Protein AF-A0A9X0CAK5-F1 (afdb_monomer)

Secondary structure (DSSP, 8-state):
-------PPPTTSPPPEEEEEEEE-TTS-EEEEEEEESS-TTSPPTTTT-EEEEE-SSPPPHHHHHHHHHHHSTT-SSPPEEEEE----SSHHHHHHHHHHHHHHHHHHT-

Nearest PDB structures (foldseek):
  2hdw-assembly1_A  TM=4.303E-01  e=3.095E-01  Pseudomonas aeruginosa
  4wy8-assembly2_C  TM=3.193E-01  e=9.648E-01  Rhizomucor miehei CAU432
  7a3k-assembly1_B  TM=3.739E-01  e=3.439E+00  Homo sapiens
  7zr6-assembly1_A  TM=2.844E-01  e=3.216E+00  Homo sapiens
  6guo-assembly1_A  TM=3.064E-01  e=4.494E+00  Aspergillus nidulans FGSC A4

Solvent-accessible surface area (backbone atoms only — not comparable to full-atom values): 6954 Å² total; per-residue (Å²): 136,83,82,80,79,79,81,71,87,64,88,84,59,74,78,67,42,79,46,76,49,76,48,64,48,81,84,65,50,62,28,44,39,40,38,79,32,82,71,56,93,86,56,88,54,84,49,55,90,40,76,47,78,43,74,29,88,57,85,78,49,80,74,53,50,54,56,49,49,51,68,77,37,64,92,49,96,45,60,51,32,40,37,38,34,67,47,73,59,93,44,74,66,49,49,51,52,50,50,53,51,38,54,52,45,53,56,59,78,74,107

Structure (mmCIF, N/CA/C/O backbone):
data_AF-A0A9X0CAK5-F1
#
_entry.id   AF-A0A9X0CAK5-F1
#
loop_
_atom_site.group_PDB
_atom_site.id
_atom_site.type_symbol
_atom_site.label_atom_id
_atom_site.label_alt_id
_atom_site.label_comp_id
_atom_site.label_asym_id
_atom_site.label_entity_id
_atom_site.label_seq_id
_atom_site.pdbx_PDB_ins_code
_atom_site.Cartn_x
_atom_site.Cartn_y
_atom_site.Cartn_z
_atom_site.occupancy
_atom_site.B_iso_or_equiv
_atom_site.auth_seq_id
_atom_site.auth_comp_id
_atom_site.auth_asym_id
_atom_site.auth_atom_id
_atom_site.pdbx_PDB_model_num
ATOM 1 N N . MET A 1 1 ? 5.716 -14.543 -34.435 1.00 33.12 1 MET A N 1
ATOM 2 C CA . MET A 1 1 ? 6.505 -14.639 -33.188 1.00 33.12 1 MET A CA 1
ATOM 3 C C . MET A 1 1 ? 7.222 -13.312 -32.982 1.00 33.12 1 MET A C 1
ATOM 5 O O . MET A 1 1 ? 8.171 -13.043 -33.703 1.00 33.12 1 MET A O 1
ATOM 9 N N . ALA A 1 2 ? 6.723 -12.444 -32.100 1.00 30.94 2 ALA A N 1
ATOM 10 C CA . ALA A 1 2 ? 7.361 -11.161 -31.804 1.00 30.94 2 ALA A CA 1
ATOM 11 C C . ALA A 1 2 ? 8.341 -11.355 -30.637 1.00 30.94 2 ALA A C 1
ATOM 13 O O . ALA A 1 2 ? 7.930 -11.773 -29.557 1.00 30.94 2 ALA A O 1
ATOM 14 N N . ARG A 1 3 ? 9.638 -11.119 -30.871 1.00 31.77 3 ARG A N 1
ATOM 15 C CA . ARG A 1 3 ? 10.657 -11.073 -29.812 1.00 31.77 3 ARG A CA 1
ATOM 16 C C . ARG A 1 3 ? 10.429 -9.805 -28.993 1.00 31.77 3 ARG A C 1
ATOM 18 O O . ARG A 1 3 ? 10.600 -8.710 -29.519 1.00 31.77 3 ARG A O 1
ATOM 25 N N . THR A 1 4 ? 10.070 -9.950 -27.723 1.00 32.53 4 THR A N 1
ATOM 26 C CA . THR A 1 4 ? 10.105 -8.852 -26.755 1.00 32.53 4 THR A CA 1
ATOM 27 C C . THR A 1 4 ? 11.570 -8.471 -26.553 1.00 32.53 4 THR A C 1
ATOM 29 O O . THR A 1 4 ? 12.355 -9.278 -26.056 1.00 32.53 4 THR A O 1
ATOM 32 N N . ALA A 1 5 ? 11.966 -7.283 -27.007 1.00 38.19 5 ALA A N 1
ATOM 33 C CA . ALA A 1 5 ? 13.290 -6.748 -26.730 1.00 38.19 5 ALA A CA 1
ATOM 34 C C . ALA A 1 5 ? 13.394 -6.503 -25.218 1.00 38.19 5 ALA A C 1
ATOM 36 O O . ALA A 1 5 ? 12.722 -5.629 -24.677 1.00 38.19 5 ALA A O 1
ATOM 37 N N . GLN A 1 6 ? 14.192 -7.316 -24.528 1.00 39.84 6 GLN A N 1
ATOM 38 C CA . GLN A 1 6 ? 14.643 -7.005 -23.179 1.00 39.84 6 GLN A CA 1
ATOM 39 C C . GLN A 1 6 ? 15.678 -5.893 -23.317 1.00 39.84 6 GLN A C 1
ATOM 41 O O . GLN A 1 6 ? 16.811 -6.145 -23.725 1.00 39.84 6 GLN A O 1
ATOM 46 N N . THR A 1 7 ? 15.279 -4.654 -23.044 1.00 40.28 7 THR A N 1
ATOM 47 C CA . THR A 1 7 ? 16.228 -3.551 -22.915 1.00 40.28 7 THR A CA 1
ATOM 48 C C . THR A 1 7 ? 17.058 -3.831 -21.667 1.00 40.28 7 THR A C 1
ATOM 50 O O . THR A 1 7 ? 16.581 -3.683 -20.543 1.00 40.28 7 THR A O 1
ATOM 53 N N . ALA A 1 8 ? 18.268 -4.351 -21.868 1.00 39.91 8 ALA A N 1
ATOM 54 C CA . ALA A 1 8 ? 19.243 -4.505 -20.803 1.00 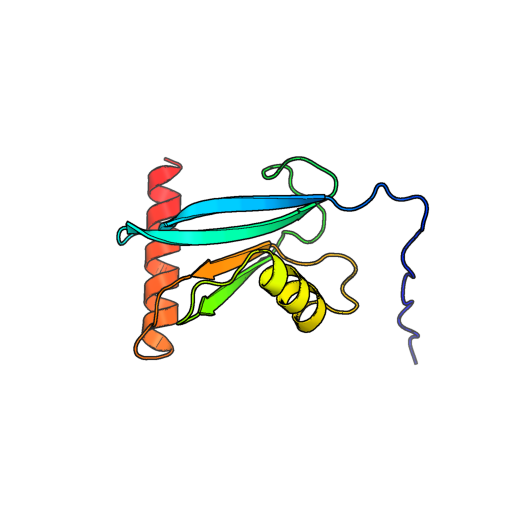39.91 8 ALA A CA 1
ATOM 55 C C . ALA A 1 8 ? 19.584 -3.122 -20.232 1.00 39.91 8 ALA A C 1
ATOM 57 O O . ALA A 1 8 ? 19.652 -2.141 -20.972 1.00 39.91 8 ALA A O 1
ATOM 58 N N . TRP A 1 9 ? 19.769 -3.071 -18.914 1.00 41.44 9 TRP A N 1
ATOM 59 C CA . TRP A 1 9 ? 20.163 -1.881 -18.162 1.00 41.44 9 TRP A CA 1
ATOM 60 C C . TRP A 1 9 ? 21.410 -1.232 -18.788 1.00 41.44 9 TRP A C 1
ATOM 62 O O . TRP A 1 9 ? 22.434 -1.902 -18.931 1.00 41.44 9 TRP A O 1
ATOM 72 N N . ASP A 1 10 ? 21.332 0.057 -19.135 1.00 43.44 10 ASP A N 1
ATOM 73 C CA . ASP A 1 10 ? 22.461 0.843 -19.644 1.00 43.44 10 ASP A CA 1
ATOM 74 C C . ASP A 1 10 ? 23.359 1.291 -18.467 1.00 43.44 10 ASP A C 1
ATOM 76 O O . ASP A 1 10 ? 22.896 2.010 -17.577 1.00 43.44 10 ASP A O 1
ATOM 80 N N . PRO A 1 11 ? 24.635 0.866 -18.406 1.00 47.72 11 PRO A N 1
ATOM 81 C CA . PRO A 1 11 ? 25.547 1.225 -17.320 1.00 47.72 11 PRO A CA 1
ATOM 82 C C . PRO A 1 11 ? 25.914 2.719 -17.258 1.00 47.72 11 PRO A C 1
ATOM 84 O O . PRO A 1 11 ? 26.592 3.124 -16.315 1.00 47.72 11 PRO A O 1
ATOM 87 N N . SER A 1 12 ? 25.521 3.526 -18.250 1.00 46.78 12 SER A N 1
ATOM 88 C CA . SER A 1 12 ? 25.764 4.973 -18.287 1.00 46.78 12 SER A CA 1
ATOM 89 C C . SER A 1 12 ? 24.709 5.807 -17.547 1.00 46.78 12 SER A C 1
ATOM 91 O O . SER A 1 12 ? 24.936 6.993 -17.296 1.00 46.78 12 SER A O 1
ATOM 93 N N . GLU A 1 13 ? 23.582 5.209 -17.149 1.00 52.25 13 GLU A N 1
ATOM 94 C CA . GLU A 1 13 ? 22.566 5.907 -16.363 1.00 52.25 13 GLU A CA 1
ATOM 95 C C . GLU A 1 13 ? 23.050 6.144 -14.917 1.00 52.25 13 GLU A C 1
ATOM 97 O O . GLU A 1 13 ? 23.599 5.231 -14.288 1.00 52.25 13 GLU A O 1
ATOM 102 N N . PRO A 1 14 ? 22.854 7.354 -14.350 1.00 54.34 14 PRO A N 1
ATOM 103 C CA . PRO A 1 14 ? 23.260 7.643 -12.979 1.00 54.34 14 PRO A CA 1
ATOM 104 C C . PRO A 1 14 ? 22.611 6.644 -12.013 1.00 54.34 14 PRO A C 1
ATOM 106 O O . PRO A 1 14 ? 21.480 6.232 -12.234 1.00 54.34 14 PRO A O 1
ATOM 109 N N . PRO A 1 15 ? 23.274 6.227 -10.924 1.00 59.56 15 PRO A N 1
ATOM 110 C CA . PRO A 1 15 ? 22.713 5.205 -10.052 1.00 59.56 15 PRO A CA 1
ATOM 111 C C . PRO A 1 15 ? 21.374 5.686 -9.490 1.00 59.56 15 PRO A C 1
ATOM 113 O O . PRO A 1 15 ? 21.321 6.733 -8.837 1.00 59.56 15 PRO A O 1
ATOM 116 N N . ARG A 1 16 ? 20.301 4.922 -9.742 1.00 63.91 16 ARG A N 1
ATOM 117 C CA . ARG A 1 16 ? 18.982 5.178 -9.154 1.00 63.91 16 ARG A CA 1
ATOM 118 C C . ARG A 1 16 ? 19.147 5.324 -7.643 1.00 63.91 16 ARG A C 1
ATOM 120 O O . ARG A 1 16 ? 19.610 4.404 -6.969 1.00 63.91 16 ARG A O 1
ATOM 127 N N . ARG A 1 17 ? 18.793 6.488 -7.108 1.00 66.62 17 ARG A N 1
ATOM 128 C CA . ARG A 1 17 ? 18.822 6.768 -5.676 1.00 66.62 17 ARG A CA 1
ATOM 129 C C . ARG A 1 17 ? 17.478 6.412 -5.071 1.00 66.62 17 ARG A C 1
ATOM 131 O O . ARG A 1 17 ? 16.412 6.667 -5.632 1.00 66.62 17 ARG A O 1
ATOM 138 N N . ARG A 1 18 ? 17.531 5.807 -3.893 1.00 70.06 18 ARG A N 1
ATOM 139 C CA . ARG A 1 18 ? 16.328 5.467 -3.154 1.00 70.06 18 ARG A CA 1
ATOM 140 C C . ARG A 1 18 ? 15.857 6.654 -2.335 1.00 70.06 18 ARG A C 1
ATOM 142 O O . ARG A 1 18 ? 16.652 7.269 -1.629 1.00 70.06 18 ARG A O 1
ATOM 149 N N . ILE A 1 19 ? 14.564 6.943 -2.408 1.00 74.25 19 ILE A N 1
ATOM 150 C CA . ILE A 1 19 ? 13.945 8.021 -1.644 1.00 74.25 19 ILE A CA 1
ATOM 151 C C . ILE A 1 19 ? 12.731 7.452 -0.914 1.00 74.25 19 ILE A C 1
ATOM 153 O O . ILE A 1 19 ? 11.861 6.830 -1.525 1.00 74.25 19 ILE A O 1
ATOM 157 N N . GLN A 1 20 ? 12.690 7.662 0.399 1.00 79.06 20 GLN A N 1
ATOM 158 C CA . GLN A 1 20 ? 11.592 7.257 1.270 1.00 79.06 20 GLN A CA 1
ATOM 159 C C . GLN A 1 20 ? 10.949 8.493 1.889 1.00 79.06 20 GLN A C 1
ATOM 161 O O . GLN A 1 20 ? 11.629 9.472 2.206 1.00 79.06 20 GLN A O 1
ATOM 166 N N . ARG A 1 21 ? 9.631 8.435 2.070 1.00 79.50 21 ARG A N 1
ATOM 167 C CA . ARG A 1 21 ? 8.880 9.384 2.887 1.00 79.50 21 ARG A CA 1
ATOM 168 C C . ARG A 1 21 ? 7.877 8.661 3.757 1.00 79.50 21 ARG A C 1
ATOM 170 O O . ARG A 1 21 ? 7.362 7.615 3.376 1.00 79.50 21 ARG A O 1
ATOM 177 N N . GLU A 1 22 ? 7.576 9.279 4.884 1.00 83.44 22 GLU A N 1
ATOM 178 C CA . GLU A 1 22 ? 6.529 8.837 5.790 1.00 83.44 22 GLU A CA 1
ATOM 179 C C . GLU A 1 22 ? 5.419 9.881 5.827 1.00 83.44 22 GLU A C 1
ATOM 181 O O . GLU A 1 22 ? 5.681 11.086 5.792 1.00 83.44 22 GLU A O 1
ATOM 186 N N . TYR A 1 23 ? 4.175 9.420 5.858 1.00 83.19 23 TYR A N 1
ATOM 187 C CA . TYR A 1 23 ? 3.010 10.261 6.117 1.00 83.19 23 TYR A CA 1
ATOM 188 C C . TYR A 1 23 ? 1.924 9.462 6.825 1.00 83.19 23 TYR A C 1
ATOM 190 O O . TYR A 1 23 ? 1.998 8.241 6.915 1.00 83.19 23 TYR A O 1
ATOM 198 N N . ALA A 1 24 ? 0.923 10.165 7.343 1.00 84.62 24 ALA A N 1
ATOM 199 C CA . ALA A 1 24 ? -0.225 9.550 7.985 1.00 84.62 24 ALA A CA 1
ATOM 200 C C . ALA A 1 24 ? -1.343 9.271 6.969 1.00 84.62 24 ALA A C 1
ATOM 202 O O . ALA A 1 24 ? -1.630 10.113 6.116 1.00 84.62 24 ALA A O 1
ATOM 203 N N . ASP A 1 25 ? -1.980 8.107 7.077 1.00 85.56 25 ASP A N 1
ATOM 204 C CA . ASP A 1 25 ? -3.227 7.796 6.377 1.00 85.56 25 ASP A CA 1
ATOM 205 C C . ASP A 1 25 ? -4.406 8.628 6.925 1.00 85.56 25 ASP A C 1
ATOM 207 O O . ASP A 1 25 ? -4.294 9.333 7.932 1.00 85.56 25 ASP A O 1
ATOM 211 N N . HIS A 1 26 ? -5.580 8.500 6.304 1.00 86.38 26 HIS A N 1
ATOM 212 C CA . HIS A 1 26 ? -6.815 9.152 6.765 1.00 86.38 26 HIS A CA 1
ATOM 213 C C . HIS A 1 26 ? -7.264 8.793 8.201 1.00 86.38 26 HIS A C 1
ATOM 215 O O . HIS A 1 26 ? -8.199 9.411 8.713 1.00 86.38 26 HIS A O 1
ATOM 221 N N . LYS A 1 27 ? -6.660 7.785 8.843 1.00 86.12 27 LYS A N 1
ATOM 222 C CA . LYS A 1 27 ? -6.889 7.375 10.238 1.00 86.12 27 LYS A CA 1
ATOM 223 C C . LYS A 1 27 ? -5.726 7.747 11.170 1.00 86.12 27 LYS A C 1
ATOM 225 O O . LYS A 1 27 ? -5.833 7.496 12.367 1.00 86.12 27 LYS A O 1
ATOM 230 N N . GLY A 1 28 ? -4.645 8.340 10.662 1.00 83.25 28 GLY A N 1
ATOM 231 C CA . GLY A 1 28 ? -3.448 8.670 11.433 1.00 83.25 28 GLY A CA 1
ATOM 232 C C . GLY A 1 28 ? -2.362 7.584 11.467 1.00 83.25 28 GLY A C 1
ATOM 233 O O . GLY A 1 28 ? -1.353 7.781 12.141 1.00 83.25 28 GLY A O 1
ATOM 234 N N . ASN A 1 29 ? -2.527 6.451 10.779 1.00 83.25 29 ASN A N 1
ATOM 235 C CA . ASN A 1 29 ? -1.520 5.385 10.749 1.00 83.25 29 ASN A CA 1
ATOM 236 C C . ASN A 1 29 ? -0.358 5.751 9.824 1.00 83.25 29 ASN A C 1
ATOM 238 O O . ASN A 1 29 ? -0.561 6.340 8.764 1.00 83.25 29 ASN A O 1
ATOM 242 N N . ALA A 1 30 ? 0.856 5.343 10.188 1.00 80.75 30 ALA A N 1
ATOM 243 C CA . ALA A 1 30 ? 2.038 5.593 9.375 1.00 80.75 30 ALA A CA 1
ATOM 244 C C . ALA A 1 30 ? 2.018 4.787 8.062 1.00 80.75 30 ALA A C 1
ATOM 246 O O . ALA A 1 30 ? 1.824 3.567 8.055 1.00 80.75 30 ALA A O 1
ATOM 247 N N . ILE A 1 31 ? 2.275 5.489 6.962 1.00 81.25 31 ILE A N 1
ATOM 248 C CA . ILE A 1 31 ? 2.490 4.959 5.618 1.00 81.25 31 ILE A CA 1
ATOM 249 C C . ILE A 1 31 ? 3.932 5.243 5.226 1.00 81.25 31 ILE A C 1
ATOM 251 O O . ILE A 1 31 ? 4.393 6.381 5.323 1.00 81.25 31 ILE A O 1
ATOM 255 N N . ILE A 1 32 ? 4.610 4.223 4.705 1.00 82.75 32 ILE A N 1
ATOM 256 C CA . ILE A 1 32 ? 5.929 4.357 4.093 1.00 82.75 32 ILE A CA 1
ATOM 257 C C . ILE A 1 32 ? 5.757 4.402 2.576 1.00 82.75 32 ILE A C 1
ATOM 259 O O . ILE A 1 32 ? 5.279 3.451 1.960 1.00 82.75 32 ILE A O 1
ATOM 263 N N . LEU A 1 33 ? 6.180 5.500 1.959 1.00 79.19 33 LEU A N 1
ATOM 264 C CA . LEU A 1 33 ? 6.195 5.662 0.511 1.00 79.19 33 LEU A CA 1
ATOM 265 C C . LEU A 1 33 ? 7.632 5.572 0.019 1.00 79.19 33 LEU A C 1
ATOM 267 O O . LEU A 1 33 ? 8.449 6.467 0.246 1.00 79.19 33 LEU A O 1
ATOM 271 N N . GLY A 1 34 ? 7.938 4.458 -0.632 1.00 78.75 34 GLY A N 1
ATOM 272 C CA . GLY A 1 34 ? 9.244 4.182 -1.203 1.00 78.75 34 GLY A CA 1
ATOM 273 C C . GLY A 1 34 ? 9.225 4.406 -2.703 1.00 78.75 34 GLY A C 1
ATOM 274 O O . GLY A 1 34 ? 8.315 3.934 -3.381 1.00 78.75 34 GLY A O 1
ATOM 275 N N . LYS A 1 35 ? 10.259 5.058 -3.230 1.00 75.31 35 LYS A N 1
ATOM 276 C CA . LYS A 1 35 ? 10.491 5.233 -4.666 1.00 75.31 35 LYS A CA 1
ATOM 277 C C . LYS A 1 35 ? 11.966 4.997 -4.990 1.00 75.31 35 LYS A C 1
ATOM 279 O O . LYS A 1 35 ? 12.852 5.380 -4.222 1.00 75.31 35 LYS A O 1
ATOM 284 N 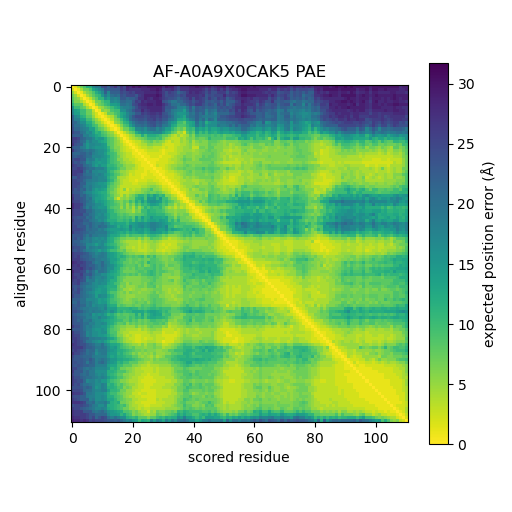N . VAL A 1 36 ? 12.224 4.375 -6.135 1.00 71.88 36 VAL A N 1
ATOM 285 C CA . VAL A 1 36 ? 13.560 4.260 -6.729 1.00 71.88 36 VAL A CA 1
ATOM 286 C C . VAL A 1 36 ? 13.615 5.263 -7.883 1.00 71.88 36 VAL A C 1
ATOM 288 O O . VAL A 1 36 ? 12.845 5.113 -8.822 1.00 71.88 36 VAL A O 1
ATOM 291 N N . SER A 1 37 ? 14.448 6.302 -7.777 1.00 70.25 37 SER A N 1
ATOM 292 C CA . SER A 1 37 ? 14.387 7.502 -8.631 1.00 70.25 37 SER A CA 1
ATOM 293 C C . SER A 1 37 ? 15.779 7.979 -9.042 1.00 70.25 37 SER A C 1
ATOM 295 O O . SER A 1 37 ? 16.733 7.862 -8.277 1.00 70.25 37 SER A O 1
ATOM 297 N N . TYR A 1 38 ? 15.907 8.577 -10.218 1.00 64.38 38 TYR A N 1
ATOM 298 C CA . T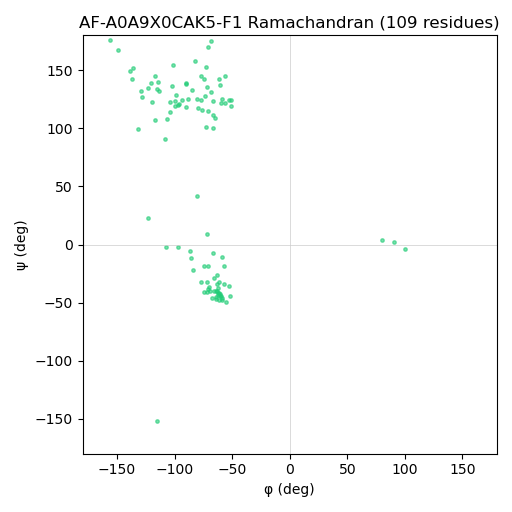YR A 1 38 ? 17.079 9.368 -10.606 1.00 64.38 38 TYR A CA 1
ATOM 299 C C . TYR A 1 38 ? 16.992 10.825 -10.106 1.00 64.38 38 TYR A C 1
ATOM 301 O O . TYR A 1 38 ? 18.020 11.493 -9.982 1.00 64.38 38 TYR A O 1
ATOM 309 N N . GLY A 1 39 ? 15.782 11.318 -9.818 1.00 67.38 39 GLY A N 1
ATOM 310 C CA . GLY A 1 39 ? 15.492 12.712 -9.471 1.00 67.38 39 GLY A CA 1
ATOM 311 C C . GLY A 1 39 ? 14.975 12.945 -8.046 1.00 67.38 39 GLY A C 1
ATOM 312 O O . GLY A 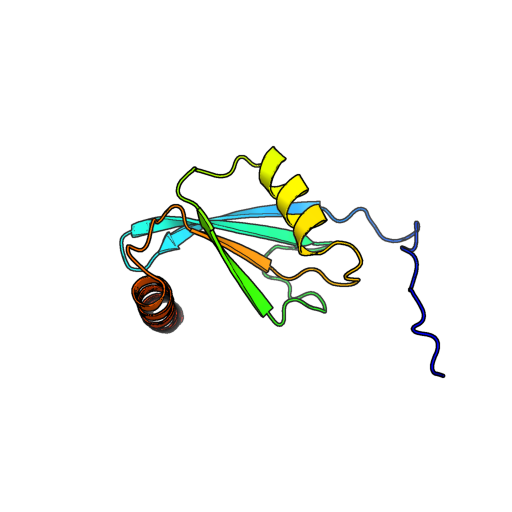1 39 ? 15.318 12.238 -7.102 1.00 67.38 39 GLY A O 1
ATOM 313 N N . GLN A 1 40 ? 14.178 14.004 -7.867 1.00 66.38 40 GLN A N 1
ATOM 314 C CA . GLN A 1 40 ? 13.513 14.316 -6.595 1.00 66.38 40 GLN A CA 1
ATOM 315 C C . GLN A 1 40 ? 12.223 13.500 -6.417 1.00 66.38 40 GLN A C 1
ATOM 317 O O . GLN A 1 40 ? 11.584 13.097 -7.383 1.00 66.38 40 GLN A O 1
ATOM 322 N N . PHE A 1 41 ? 11.773 13.329 -5.168 1.00 66.00 41 PHE A N 1
ATOM 323 C CA . PHE A 1 41 ? 10.606 12.496 -4.842 1.00 66.00 41 PHE A CA 1
ATOM 324 C C . PHE A 1 41 ? 9.337 12.824 -5.648 1.00 66.00 41 PHE A C 1
ATOM 326 O O . PHE A 1 41 ? 8.662 11.917 -6.122 1.00 66.00 41 PHE A O 1
ATOM 333 N N . TYR A 1 42 ? 9.020 14.113 -5.804 1.00 65.69 42 TYR A N 1
ATOM 334 C CA . TYR A 1 42 ? 7.815 14.586 -6.499 1.00 65.69 42 TYR A CA 1
ATOM 335 C C . TYR A 1 42 ? 7.983 14.736 -8.007 1.00 65.69 42 TYR A C 1
ATOM 337 O O . TYR A 1 42 ? 7.020 15.080 -8.686 1.00 65.69 42 TYR A O 1
ATOM 345 N N . GLN A 1 43 ? 9.194 14.537 -8.523 1.00 67.19 43 GLN A N 1
ATOM 346 C CA . GLN A 1 43 ? 9.435 14.636 -9.948 1.00 67.19 43 GLN A CA 1
ATOM 347 C C . GLN A 1 43 ? 8.898 13.362 -10.606 1.00 67.19 43 GLN A C 1
ATOM 349 O O . GLN A 1 43 ? 9.392 12.285 -10.272 1.00 67.19 43 GLN A O 1
ATOM 354 N N . PRO A 1 44 ? 7.878 13.454 -11.474 1.00 63.94 44 PRO A N 1
ATOM 355 C CA . PRO A 1 44 ? 7.342 12.280 -12.141 1.00 63.94 44 PRO A CA 1
ATOM 356 C C . PRO A 1 44 ? 8.395 11.716 -13.098 1.00 63.94 44 PRO A C 1
ATOM 358 O O . PRO A 1 44 ? 8.888 12.432 -13.970 1.00 63.94 44 PRO A O 1
ATOM 361 N N . GLU A 1 45 ? 8.747 10.449 -12.921 1.00 67.56 45 GLU A N 1
ATOM 362 C CA . GLU A 1 45 ? 9.536 9.653 -13.856 1.00 67.56 45 GLU A CA 1
ATOM 363 C C . GLU A 1 45 ? 8.616 8.732 -14.660 1.00 67.56 45 GLU A C 1
ATOM 365 O O . GLU A 1 45 ? 7.509 8.371 -14.235 1.00 67.56 45 GLU A O 1
ATOM 370 N N . ASP A 1 46 ? 9.075 8.355 -15.852 1.00 58.91 46 ASP A N 1
ATOM 371 C CA . ASP A 1 46 ? 8.327 7.453 -16.714 1.00 58.91 46 ASP A CA 1
ATOM 372 C C . ASP A 1 46 ? 8.079 6.120 -15.979 1.00 58.91 46 ASP A C 1
ATOM 374 O O . ASP A 1 46 ? 9.008 5.487 -15.478 1.00 58.91 46 ASP A O 1
ATOM 378 N N . GLY A 1 47 ? 6.803 5.724 -15.883 1.00 59.53 47 GLY A N 1
ATOM 379 C CA . GLY A 1 47 ? 6.323 4.501 -15.218 1.00 59.53 47 GLY A CA 1
ATOM 380 C C . GLY A 1 47 ? 5.750 4.674 -13.807 1.00 59.53 47 GLY A C 1
ATOM 381 O O . GLY A 1 47 ? 5.127 3.749 -13.285 1.00 59.53 47 GLY A O 1
ATOM 382 N N . GLU A 1 48 ? 5.797 5.882 -13.238 1.00 63.41 48 GLU A N 1
ATOM 383 C CA . GLU A 1 48 ? 5.077 6.241 -12.000 1.00 63.41 48 GLU A CA 1
ATOM 384 C C . GLU A 1 48 ? 3.558 6.383 -12.168 1.00 63.41 48 GLU A C 1
ATOM 386 O O . GLU A 1 48 ? 2.857 6.803 -11.244 1.00 63.41 48 GLU A O 1
ATOM 391 N N . ALA A 1 49 ? 3.013 5.999 -13.326 1.00 60.91 49 ALA A N 1
ATOM 392 C CA . ALA A 1 49 ? 1.576 6.022 -13.590 1.00 60.91 49 ALA A CA 1
ATOM 393 C C . ALA A 1 49 ? 0.765 5.199 -12.569 1.00 60.91 49 ALA A C 1
ATOM 395 O O . ALA A 1 49 ? -0.441 5.407 -12.423 1.00 60.91 49 ALA A O 1
ATOM 396 N N . TYR A 1 50 ? 1.418 4.291 -11.833 1.00 68.12 50 TYR A N 1
ATOM 397 C CA . TYR A 1 50 ? 0.772 3.419 -10.864 1.00 68.12 50 TYR A CA 1
ATOM 398 C C . TYR A 1 50 ? 1.480 3.451 -9.506 1.00 68.12 50 TYR A C 1
ATOM 400 O O . TYR A 1 50 ? 2.696 3.292 -9.402 1.00 68.12 50 TYR A O 1
ATOM 408 N N . ARG A 1 51 ? 0.684 3.614 -8.442 1.00 78.56 51 ARG A N 1
ATOM 409 C CA . ARG A 1 51 ? 1.095 3.322 -7.063 1.00 78.56 51 ARG A CA 1
ATOM 410 C C . ARG A 1 51 ? 0.682 1.899 -6.724 1.00 78.56 51 ARG A C 1
ATOM 412 O O . ARG A 1 51 ? -0.498 1.561 -6.839 1.00 78.56 51 ARG A O 1
ATOM 419 N N . HIS A 1 52 ? 1.639 1.086 -6.304 1.00 82.06 52 HIS A N 1
ATOM 420 C CA . HIS A 1 52 ? 1.388 -0.259 -5.820 1.00 82.06 52 HIS A CA 1
ATOM 421 C C . HIS A 1 52 ? 1.304 -0.241 -4.296 1.00 82.06 52 HIS A C 1
ATOM 423 O O . HIS A 1 52 ? 2.242 0.172 -3.619 1.00 82.06 52 HIS A O 1
ATOM 429 N N . GLN A 1 53 ? 0.166 -0.675 -3.766 1.00 84.38 53 GLN A N 1
ATOM 430 C CA . GLN A 1 53 ? -0.112 -0.642 -2.336 1.00 84.38 53 GLN A CA 1
ATOM 431 C C . GLN A 1 53 ? 0.155 -2.008 -1.713 1.00 84.38 53 GLN A C 1
ATOM 433 O O . GLN A 1 53 ? -0.365 -3.013 -2.192 1.00 84.38 53 GLN A O 1
ATOM 438 N N . VAL A 1 54 ? 0.933 -2.031 -0.636 1.00 83.44 54 VAL A N 1
ATOM 439 C CA . V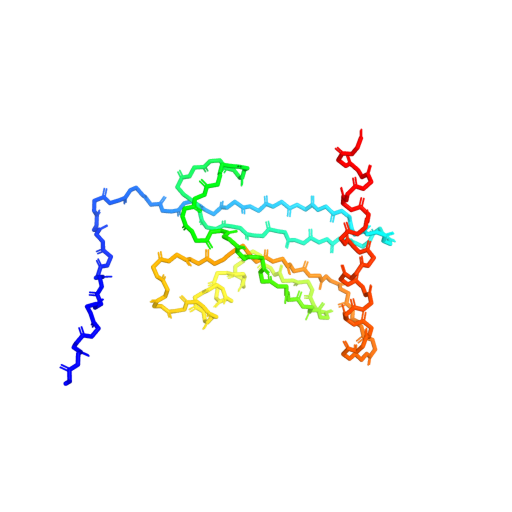AL A 1 54 ? 1.264 -3.229 0.137 1.00 83.44 54 VAL A CA 1
ATOM 440 C C . VAL A 1 54 ? 0.773 -3.020 1.562 1.00 83.44 54 VAL A C 1
ATOM 442 O O . VAL A 1 54 ? 1.154 -2.060 2.221 1.00 83.44 54 VAL A O 1
ATOM 445 N N . TYR A 1 55 ? -0.078 -3.918 2.043 1.00 83.62 55 TYR A N 1
ATOM 446 C CA . TYR A 1 55 ? -0.498 -3.943 3.441 1.00 83.62 55 TYR A CA 1
ATOM 447 C C . TYR A 1 55 ? 0.362 -4.970 4.166 1.00 83.62 55 TYR A C 1
ATOM 449 O O . TYR A 1 55 ? 0.384 -6.138 3.777 1.00 83.62 55 TYR A O 1
ATOM 457 N N . SER A 1 56 ? 1.098 -4.524 5.180 1.00 79.56 56 SER A N 1
ATOM 458 C CA . SER A 1 56 ? 1.977 -5.372 5.976 1.00 79.56 56 SER A CA 1
ATOM 459 C C . SER A 1 56 ? 1.586 -5.289 7.444 1.00 79.56 56 SER A C 1
ATOM 461 O O . SER A 1 56 ? 1.384 -4.209 7.995 1.00 79.56 56 SER A O 1
ATOM 463 N N . THR A 1 57 ? 1.516 -6.446 8.100 1.00 76.19 57 THR A N 1
ATOM 464 C CA . THR A 1 57 ? 1.323 -6.535 9.554 1.00 76.19 57 THR A CA 1
ATOM 465 C C . THR A 1 57 ? 2.583 -6.173 10.331 1.00 76.19 57 THR A C 1
ATOM 467 O O . THR A 1 57 ? 2.510 -5.892 11.525 1.00 76.19 57 THR A O 1
ATOM 470 N N . THR A 1 58 ? 3.735 -6.197 9.661 1.00 76.38 58 THR A N 1
ATOM 471 C CA . THR A 1 58 ? 5.044 -5.915 10.247 1.00 76.38 58 THR A CA 1
ATOM 472 C C . THR A 1 58 ? 5.618 -4.656 9.602 1.00 76.38 58 THR A C 1
ATOM 474 O O . THR A 1 58 ? 5.580 -4.551 8.370 1.00 76.38 58 THR A O 1
ATOM 477 N N . PRO A 1 59 ? 6.163 -3.707 10.382 1.00 69.69 59 PRO A N 1
ATOM 478 C CA . PRO A 1 59 ? 6.895 -2.578 9.825 1.00 69.69 59 PRO A CA 1
ATOM 479 C C . PRO A 1 59 ? 8.039 -3.082 8.944 1.00 69.69 59 PRO A C 1
ATOM 481 O O . PRO A 1 59 ? 8.896 -3.829 9.414 1.00 69.69 59 PRO A O 1
ATOM 484 N N . ILE A 1 60 ? 8.027 -2.688 7.674 1.00 71.12 60 ILE A N 1
ATOM 485 C CA . ILE A 1 60 ? 9.062 -3.066 6.711 1.00 71.12 60 ILE A CA 1
ATOM 486 C C . ILE A 1 60 ? 10.291 -2.200 6.974 1.00 71.12 60 ILE A C 1
ATOM 488 O O . ILE A 1 60 ? 10.199 -0.970 6.966 1.00 71.12 60 ILE A O 1
ATOM 492 N N . GLN A 1 61 ? 11.435 -2.840 7.197 1.00 73.25 61 GLN A N 1
ATOM 493 C CA . GLN A 1 61 ? 12.704 -2.141 7.351 1.00 73.25 61 GLN A CA 1
ATOM 494 C C . GLN A 1 61 ? 13.199 -1.605 5.997 1.00 73.25 61 GLN A C 1
ATOM 496 O O . GLN A 1 61 ? 12.894 -2.182 4.944 1.00 73.25 61 GLN A O 1
ATOM 501 N N . PRO A 1 62 ? 13.991 -0.520 5.982 1.00 68.62 62 PRO A N 1
ATOM 502 C CA . PRO A 1 62 ? 14.542 0.031 4.746 1.00 68.62 62 PRO A CA 1
ATOM 503 C C . PRO A 1 62 ? 15.285 -1.006 3.891 1.00 68.62 62 PRO A C 1
ATOM 505 O O . PRO A 1 62 ? 15.195 -0.977 2.666 1.00 68.62 62 PRO A O 1
ATOM 508 N N . GLU A 1 63 ? 15.983 -1.961 4.501 1.00 71.69 63 GLU A N 1
ATOM 509 C CA . GLU A 1 63 ? 16.734 -3.010 3.802 1.00 71.69 63 GLU A CA 1
ATOM 510 C C . GLU A 1 63 ? 15.795 -4.021 3.119 1.00 71.69 63 GLU A C 1
ATOM 512 O O . GLU A 1 63 ? 16.041 -4.472 1.997 1.00 71.69 63 GLU A O 1
ATOM 517 N N . GLU A 1 64 ? 14.668 -4.331 3.760 1.00 76.94 64 GLU A N 1
ATOM 518 C CA . GLU A 1 64 ? 13.653 -5.267 3.264 1.00 76.94 64 GLU A CA 1
ATOM 519 C C . GLU A 1 64 ? 12.871 -4.686 2.090 1.00 76.94 64 GLU A C 1
ATOM 521 O O . GLU A 1 64 ? 12.502 -5.405 1.158 1.00 76.94 64 GLU A O 1
ATOM 526 N N . LEU A 1 65 ? 12.681 -3.365 2.083 1.00 73.69 65 LEU A N 1
ATOM 527 C CA . LEU A 1 65 ? 12.039 -2.658 0.985 1.00 73.69 65 LEU A CA 1
ATOM 528 C C . LEU A 1 65 ? 12.779 -2.922 -0.337 1.00 73.69 65 LEU A C 1
ATOM 530 O O . LEU A 1 65 ? 12.165 -2.946 -1.400 1.00 73.69 65 LEU A O 1
ATOM 534 N N . ASP A 1 66 ? 14.109 -3.088 -0.312 1.00 73.50 66 ASP A N 1
ATOM 535 C CA . ASP A 1 66 ? 14.935 -3.322 -1.512 1.00 73.50 66 ASP A CA 1
ATOM 536 C C . ASP A 1 66 ? 14.712 -4.726 -2.073 1.00 73.50 66 ASP A C 1
ATOM 538 O O . ASP A 1 66 ? 14.539 -4.910 -3.279 1.00 73.50 66 ASP A O 1
ATOM 542 N N . SER A 1 67 ? 14.617 -5.704 -1.175 1.00 78.69 67 SER A N 1
ATOM 543 C CA . SER A 1 67 ? 14.226 -7.071 -1.509 1.00 78.69 67 SER A CA 1
ATOM 544 C C . SER A 1 67 ? 12.800 -7.128 -2.071 1.00 78.69 67 SER A C 1
ATOM 546 O O . SER A 1 67 ? 12.553 -7.788 -3.082 1.00 78.69 67 SER A O 1
ATOM 548 N N . LEU A 1 68 ? 11.865 -6.369 -1.492 1.00 77.62 68 LEU A N 1
ATOM 549 C CA . LEU A 1 68 ? 10.487 -6.263 -1.983 1.00 77.62 68 LEU A CA 1
ATOM 550 C C . LEU A 1 68 ? 10.419 -5.633 -3.374 1.00 77.62 68 LEU A C 1
ATOM 552 O O . LEU A 1 68 ? 9.783 -6.186 -4.264 1.00 77.62 68 LEU A O 1
ATOM 556 N N . TYR A 1 69 ? 11.126 -4.526 -3.598 1.00 76.94 69 TYR A N 1
ATOM 557 C CA . TYR A 1 69 ? 11.204 -3.893 -4.915 1.00 76.94 69 TYR A CA 1
ATOM 558 C C . TYR A 1 69 ? 11.765 -4.848 -5.970 1.00 76.94 69 TYR A C 1
ATOM 560 O O . TYR A 1 69 ? 11.193 -4.992 -7.050 1.00 76.94 69 TYR A O 1
ATOM 568 N N . ARG A 1 70 ? 12.880 -5.517 -5.654 1.00 77.56 70 ARG A N 1
ATOM 569 C CA . ARG A 1 70 ? 13.519 -6.464 -6.571 1.00 77.56 70 ARG A CA 1
ATOM 570 C C . ARG A 1 70 ? 12.644 -7.677 -6.837 1.00 77.56 70 ARG A C 1
ATOM 572 O O . ARG A 1 70 ? 12.611 -8.124 -7.971 1.00 77.56 70 ARG A O 1
ATOM 579 N N . SER A 1 71 ? 11.953 -8.205 -5.831 1.00 81.00 71 SER A N 1
ATOM 580 C CA . SER A 1 71 ? 11.108 -9.393 -5.992 1.00 81.00 71 SER A CA 1
ATOM 581 C C . SER A 1 71 ? 9.804 -9.095 -6.734 1.00 81.00 71 SER A C 1
ATOM 583 O O . SER A 1 71 ? 9.423 -9.872 -7.605 1.00 81.00 71 SER A O 1
ATOM 585 N N . LEU A 1 72 ? 9.147 -7.965 -6.451 1.00 77.50 72 LEU A N 1
ATOM 586 C CA . LEU A 1 72 ? 7.875 -7.594 -7.079 1.00 77.50 72 LEU A CA 1
ATOM 587 C C . LEU A 1 72 ? 8.041 -7.053 -8.502 1.00 77.50 72 LEU A C 1
ATOM 589 O O . LEU A 1 72 ? 7.158 -7.249 -9.336 1.00 77.50 72 LEU A O 1
ATOM 593 N N . TYR A 1 73 ? 9.152 -6.371 -8.784 1.00 77.50 73 TYR A N 1
ATOM 594 C CA . TYR A 1 73 ? 9.342 -5.633 -10.038 1.00 77.50 73 TYR A CA 1
ATOM 595 C C . TYR A 1 73 ? 10.576 -6.074 -10.815 1.00 77.50 73 TYR A C 1
ATOM 597 O O . TYR A 1 73 ? 11.101 -5.318 -11.637 1.00 77.50 73 TYR A O 1
ATOM 605 N N . PHE A 1 74 ? 11.044 -7.301 -10.578 1.00 73.19 74 PHE A N 1
ATOM 606 C CA . PHE A 1 74 ? 12.132 -7.878 -11.355 1.00 73.19 74 PHE A CA 1
ATOM 607 C C . PHE A 1 74 ? 11.825 -7.797 -12.858 1.00 73.19 74 PHE A C 1
ATOM 609 O O . PHE A 1 74 ? 10.794 -8.282 -13.321 1.00 73.19 74 PHE A O 1
ATOM 616 N N . GLY A 1 75 ? 12.731 -7.191 -13.627 1.00 69.81 75 GLY A N 1
ATOM 617 C CA . GLY A 1 75 ? 12.598 -7.083 -15.082 1.00 69.81 75 GLY A CA 1
ATOM 618 C C . GLY A 1 75 ? 11.661 -5.977 -15.577 1.00 69.81 75 GLY A C 1
ATOM 619 O O . GLY A 1 75 ? 11.477 -5.861 -16.788 1.00 69.81 75 GLY A O 1
ATOM 620 N N . LEU A 1 76 ? 11.100 -5.145 -14.692 1.00 71.69 76 LEU A N 1
ATOM 621 C CA . LEU A 1 76 ? 10.424 -3.918 -15.111 1.00 71.69 76 LEU A CA 1
ATOM 622 C C . LEU A 1 76 ? 11.457 -2.818 -15.370 1.00 71.69 76 LEU A C 1
ATOM 624 O O . LEU A 1 76 ? 12.249 -2.472 -14.494 1.00 71.69 76 LEU A O 1
ATOM 628 N N . SER A 1 77 ? 11.420 -2.235 -16.570 1.00 69.31 77 SER A N 1
ATOM 629 C CA . SER A 1 77 ? 12.241 -1.067 -16.918 1.00 69.31 77 SER A CA 1
ATOM 630 C C . SER A 1 77 ? 11.914 0.133 -16.024 1.00 69.31 77 SER A C 1
ATOM 632 O O . SER A 1 77 ? 12.805 0.908 -15.668 1.00 69.31 77 SER A O 1
ATOM 634 N N . GLN A 1 78 ? 10.649 0.237 -15.609 1.00 70.81 78 GLN A N 1
ATOM 635 C CA . GLN A 1 78 ? 10.117 1.325 -14.802 1.00 70.81 78 GLN A CA 1
ATOM 636 C C . GLN A 1 78 ? 9.296 0.767 -13.625 1.00 70.81 78 GLN A C 1
ATOM 638 O O . GLN A 1 78 ? 8.154 0.338 -13.814 1.00 70.81 78 GLN A O 1
ATOM 643 N N . PRO A 1 79 ? 9.876 0.689 -12.416 1.00 71.25 79 PRO A N 1
ATOM 644 C CA . PRO A 1 79 ? 9.166 0.192 -11.247 1.00 71.25 79 PRO A CA 1
ATOM 645 C C . PRO A 1 79 ? 8.151 1.236 -10.738 1.00 71.25 79 PRO A C 1
ATOM 647 O O . PRO A 1 79 ? 8.449 2.431 -10.747 1.00 71.25 79 PRO A O 1
ATOM 650 N N . PRO A 1 80 ? 6.965 0.810 -10.267 1.00 77.00 80 PRO A N 1
ATOM 651 C CA . PRO A 1 80 ? 5.969 1.715 -9.701 1.00 77.00 80 PRO A CA 1
ATOM 652 C C . PRO A 1 80 ? 6.417 2.261 -8.339 1.00 77.00 80 PRO A C 1
ATOM 654 O O . PRO A 1 80 ? 7.347 1.748 -7.717 1.00 77.00 80 PRO A O 1
ATOM 657 N N . ILE A 1 81 ? 5.690 3.255 -7.825 1.00 80.50 81 ILE A N 1
ATOM 658 C CA . ILE A 1 81 ? 5.861 3.708 -6.438 1.00 80.50 81 ILE A CA 1
ATOM 659 C C . ILE A 1 81 ? 5.252 2.663 -5.498 1.00 80.50 81 ILE A C 1
ATOM 661 O O . ILE A 1 81 ? 4.078 2.313 -5.644 1.00 80.50 81 ILE A O 1
ATOM 665 N N . LEU A 1 82 ? 6.022 2.217 -4.508 1.00 82.62 82 LEU A N 1
ATOM 666 C CA . LEU A 1 82 ? 5.559 1.341 -3.434 1.00 82.62 82 LEU A CA 1
ATOM 667 C C . LEU A 1 82 ? 5.015 2.157 -2.272 1.00 82.62 82 LEU A C 1
ATOM 669 O O . LEU A 1 82 ? 5.706 2.995 -1.695 1.00 82.62 82 LEU A O 1
ATOM 673 N N . GLU A 1 83 ? 3.780 1.857 -1.911 1.00 85.44 83 GLU A N 1
ATOM 674 C CA . GLU A 1 83 ? 3.069 2.454 -0.799 1.00 85.44 83 GLU A CA 1
ATOM 675 C C . GLU A 1 83 ? 2.749 1.378 0.239 1.00 85.44 83 GLU A C 1
ATOM 677 O O . GLU A 1 83 ? 1.894 0.524 0.013 1.00 85.44 83 GLU A O 1
ATOM 682 N N . ILE A 1 84 ? 3.450 1.407 1.367 1.00 84.62 84 ILE A N 1
ATOM 683 C CA . ILE A 1 84 ? 3.346 0.395 2.414 1.00 84.62 84 ILE A CA 1
ATOM 684 C C . ILE A 1 84 ? 2.534 0.928 3.579 1.00 84.62 84 ILE A C 1
ATOM 686 O O . ILE A 1 84 ? 2.897 1.920 4.210 1.00 84.62 84 ILE A O 1
ATOM 690 N N . TYR A 1 85 ?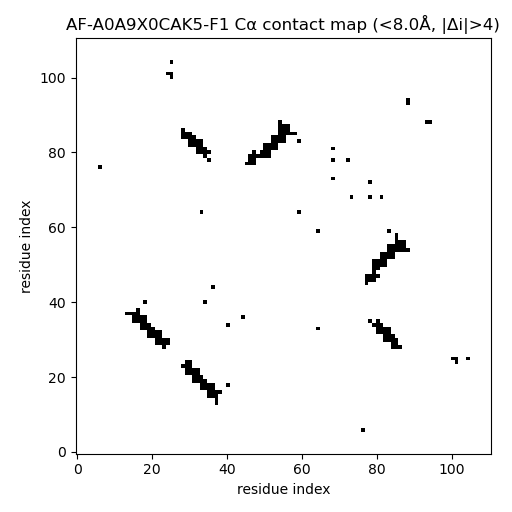 1.470 0.205 3.897 1.00 83.75 85 TYR A N 1
ATOM 691 C CA . TYR A 1 85 ? 0.625 0.448 5.049 1.00 83.75 85 TYR A CA 1
ATOM 692 C C . TYR A 1 85 ? 1.000 -0.510 6.173 1.00 83.75 85 TYR A C 1
ATOM 694 O O . TYR A 1 85 ? 0.887 -1.727 6.011 1.00 83.75 85 TYR A O 1
ATOM 702 N N . SER A 1 86 ? 1.343 0.041 7.338 1.00 76.75 86 SER A N 1
ATOM 703 C CA . SER A 1 86 ? 1.462 -0.701 8.604 1.00 76.75 86 SER A CA 1
ATOM 704 C C . SER A 1 86 ? 0.083 -0.911 9.247 1.00 76.75 86 SER A C 1
ATOM 706 O O . SER A 1 86 ? -0.114 -0.704 10.442 1.00 76.75 86 SER A O 1
ATOM 708 N N . TYR A 1 87 ? -0.907 -1.243 8.422 1.00 75.50 87 TYR A N 1
ATOM 709 C CA . TYR A 1 87 ? -2.291 -1.487 8.805 1.00 75.50 87 TYR A CA 1
ATOM 710 C C . TYR A 1 87 ? -2.638 -2.911 8.390 1.00 75.50 87 TYR A C 1
ATOM 712 O O . TYR A 1 87 ? -2.259 -3.342 7.301 1.00 75.50 87 TYR A O 1
ATOM 720 N N . ASN A 1 88 ? -3.367 -3.625 9.249 1.00 81.00 88 ASN A N 1
ATOM 721 C CA . ASN A 1 88 ? -3.859 -4.971 8.977 1.00 81.00 88 ASN A CA 1
ATOM 722 C C . ASN A 1 88 ? -5.380 -4.933 8.756 1.00 81.00 88 ASN A C 1
ATOM 724 O O . ASN A 1 88 ? -6.136 -5.004 9.732 1.00 81.00 88 ASN A O 1
ATOM 728 N N . PRO A 1 89 ? -5.856 -4.762 7.509 1.00 81.56 89 PRO A N 1
ATOM 729 C CA . PRO A 1 89 ? -7.274 -4.853 7.205 1.00 81.56 89 PRO A CA 1
ATOM 730 C C . PRO A 1 89 ? -7.795 -6.252 7.569 1.00 81.56 89 PRO A C 1
ATOM 732 O O . PRO A 1 89 ? -7.126 -7.241 7.271 1.00 81.56 89 PRO A O 1
ATOM 735 N N . PRO A 1 90 ? -8.982 -6.366 8.189 1.00 84.75 90 PRO A N 1
ATOM 736 C CA . PRO A 1 90 ? -9.547 -7.662 8.567 1.00 84.75 90 PRO A CA 1
ATOM 737 C C . PRO A 1 90 ? -9.850 -8.563 7.360 1.00 84.75 90 PRO A C 1
ATOM 739 O O . PRO A 1 90 ? -9.848 -9.784 7.492 1.00 84.75 90 PRO A O 1
ATOM 742 N N . ASP A 1 91 ? -10.104 -7.969 6.192 1.00 86.88 91 ASP A N 1
ATOM 743 C CA . ASP A 1 91 ? -10.383 -8.670 4.944 1.00 86.88 91 ASP A CA 1
ATOM 744 C C . ASP A 1 91 ? -10.063 -7.791 3.716 1.00 86.88 91 ASP A C 1
ATOM 746 O O . ASP A 1 91 ? -9.700 -6.615 3.823 1.00 86.88 91 ASP A O 1
ATOM 750 N N . GLY A 1 92 ? -10.211 -8.370 2.521 1.00 83.19 92 GLY A N 1
ATOM 751 C CA . GLY A 1 92 ? -9.950 -7.671 1.263 1.00 83.19 92 GLY A CA 1
ATOM 752 C C . GLY A 1 92 ? -10.903 -6.505 0.971 1.00 83.19 92 GLY A C 1
ATOM 753 O O . GLY A 1 92 ? -10.491 -5.548 0.315 1.00 83.19 92 GLY A O 1
ATOM 754 N N . LEU A 1 93 ? -12.148 -6.533 1.460 1.00 89.75 93 LEU A N 1
ATOM 755 C CA . LEU A 1 93 ? -13.083 -5.415 1.294 1.00 89.75 93 LEU A CA 1
ATOM 756 C C . LEU A 1 93 ? -12.650 -4.226 2.151 1.00 89.75 93 LEU A C 1
ATOM 758 O O . LEU A 1 93 ? -12.689 -3.091 1.677 1.00 89.75 93 LEU A O 1
ATOM 762 N N . ALA A 1 94 ? -12.141 -4.479 3.355 1.00 87.00 94 ALA A N 1
ATOM 763 C CA . ALA A 1 94 ? -11.567 -3.447 4.205 1.00 87.00 94 ALA A CA 1
ATOM 764 C C . ALA A 1 94 ? -10.325 -2.795 3.569 1.00 87.00 94 ALA A C 1
ATOM 766 O O . ALA A 1 94 ? -10.147 -1.584 3.708 1.00 87.00 94 ALA A O 1
ATOM 767 N N . CYS A 1 95 ? -9.506 -3.537 2.806 1.00 85.19 95 CYS A N 1
ATOM 768 C CA . CYS A 1 95 ? -8.425 -2.947 1.997 1.00 85.19 95 CYS A CA 1
ATOM 769 C C . CYS A 1 95 ? -8.970 -1.956 0.955 1.00 85.19 95 CYS A C 1
ATOM 771 O O . CYS A 1 95 ? -8.414 -0.874 0.753 1.00 85.19 95 CYS A O 1
ATOM 773 N N . VAL A 1 96 ? -10.057 -2.330 0.271 1.00 87.19 96 VAL A N 1
ATOM 774 C CA . VAL A 1 96 ? -10.684 -1.493 -0.763 1.00 87.19 96 VAL A CA 1
ATOM 775 C C . VAL A 1 96 ? -11.308 -0.248 -0.140 1.00 87.19 96 VAL A C 1
ATOM 777 O O . VAL A 1 96 ? -11.069 0.858 -0.622 1.00 87.19 96 VAL A O 1
ATOM 780 N N . GLU A 1 97 ? -12.048 -0.401 0.957 1.00 90.69 97 GLU A N 1
ATOM 781 C CA . GLU A 1 97 ? -12.648 0.719 1.684 1.00 90.69 97 GLU A CA 1
ATOM 782 C C . GLU A 1 97 ? -11.575 1.691 2.187 1.00 90.69 97 GLU A C 1
ATOM 784 O O . GLU A 1 97 ? -11.696 2.907 2.006 1.00 90.69 97 GLU A O 1
ATOM 789 N N . HIS A 1 98 ? -10.493 1.151 2.755 1.00 88.50 98 HIS A N 1
ATOM 790 C CA . HIS A 1 98 ? -9.337 1.924 3.184 1.00 88.50 98 HIS A CA 1
ATOM 791 C C . HIS A 1 98 ? -8.776 2.765 2.031 1.00 88.50 98 HIS A C 1
ATOM 793 O O . HIS A 1 98 ? -8.626 3.982 2.160 1.00 88.50 98 HIS A O 1
ATOM 799 N N . ARG A 1 99 ? -8.552 2.1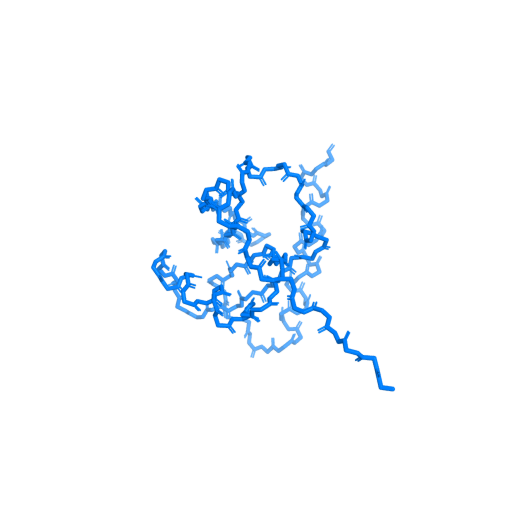44 0.867 1.00 86.25 99 ARG A N 1
ATOM 800 C CA . ARG A 1 99 ? -8.069 2.826 -0.339 1.00 86.25 99 ARG A CA 1
ATOM 801 C C . ARG A 1 99 ? -9.025 3.921 -0.816 1.00 86.25 99 ARG A C 1
ATOM 803 O O . ARG A 1 99 ? -8.568 5.001 -1.183 1.00 86.25 99 ARG A O 1
ATOM 810 N N . CYS A 1 100 ? -10.334 3.6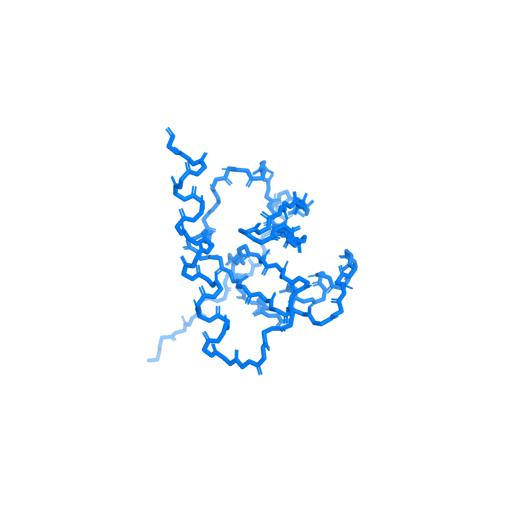74 -0.818 1.00 89.69 100 CYS A N 1
ATOM 811 C CA . CYS A 1 100 ? -11.326 4.672 -1.222 1.00 89.69 100 CYS A CA 1
ATOM 812 C C . CYS A 1 100 ? -11.289 5.907 -0.316 1.00 89.69 100 CYS A C 1
ATOM 814 O O . CYS A 1 100 ? -11.237 7.033 -0.815 1.00 89.69 100 CYS A O 1
ATOM 816 N N . ARG A 1 101 ? -11.270 5.704 1.006 1.00 90.62 101 ARG A N 1
ATOM 817 C CA . ARG A 1 101 ? -11.181 6.802 1.981 1.00 90.62 101 ARG A CA 1
ATOM 818 C C . ARG A 1 101 ? -9.882 7.574 1.847 1.00 90.62 101 ARG A C 1
ATOM 820 O O . ARG A 1 101 ? -9.894 8.800 1.874 1.00 90.62 101 ARG A O 1
ATOM 827 N N . GLU A 1 102 ? -8.789 6.865 1.619 1.00 88.50 102 GLU A N 1
ATOM 828 C CA . GLU A 1 102 ? -7.481 7.467 1.430 1.00 88.50 102 GLU A CA 1
ATOM 829 C C . GLU A 1 102 ? -7.416 8.349 0.170 1.00 88.50 102 GLU A C 1
ATOM 831 O O . GLU A 1 102 ? -6.871 9.452 0.202 1.00 88.50 102 GLU A O 1
ATOM 836 N N . VAL A 1 103 ? -8.041 7.929 -0.935 1.00 86.56 103 VAL A N 1
ATOM 837 C CA . VAL A 1 103 ? -8.164 8.762 -2.144 1.00 86.56 103 VAL A CA 1
ATOM 838 C C . VAL A 1 103 ? -8.963 10.036 -1.866 1.00 86.56 103 VAL A C 1
ATOM 840 O O . VAL A 1 103 ? -8.565 11.112 -2.312 1.00 86.56 103 VAL A O 1
ATOM 843 N N . VAL A 1 104 ? -10.079 9.935 -1.138 1.00 91.06 104 VAL A N 1
ATOM 844 C CA . VAL A 1 104 ? -10.895 11.104 -0.768 1.00 91.06 104 VAL A CA 1
ATOM 845 C C . VAL A 1 104 ? -10.107 12.049 0.137 1.00 91.06 104 VAL A C 1
ATOM 847 O O . VAL A 1 104 ? -10.077 13.251 -0.116 1.00 91.06 104 VAL A O 1
ATOM 850 N N . HIS A 1 105 ? -9.419 11.510 1.143 1.00 88.25 105 HIS A N 1
ATOM 851 C CA . HIS A 1 105 ? -8.607 12.286 2.073 1.00 88.25 105 HIS A CA 1
ATOM 852 C C . HIS A 1 105 ? -7.506 13.078 1.355 1.00 88.25 105 HIS A C 1
ATOM 854 O O . HIS A 1 105 ? -7.377 14.282 1.562 1.00 88.25 105 HIS A O 1
ATOM 860 N N . ARG A 1 106 ? -6.782 12.444 0.423 1.00 83.88 106 ARG A N 1
ATOM 861 C CA . ARG A 1 106 ? -5.757 13.120 -0.394 1.00 83.88 106 ARG A CA 1
ATOM 862 C C . ARG A 1 106 ? -6.322 14.240 -1.249 1.00 83.88 106 ARG A C 1
ATOM 864 O O . ARG A 1 106 ? -5.697 15.288 -1.344 1.00 83.88 106 ARG A O 1
ATOM 871 N N . LYS A 1 107 ? -7.493 14.030 -1.858 1.00 86.44 107 LYS A N 1
ATOM 872 C CA . LYS A 1 107 ? -8.165 15.078 -2.638 1.00 86.44 107 LYS A CA 1
ATOM 873 C C . LYS A 1 107 ? -8.530 16.276 -1.768 1.00 86.44 107 LYS A C 1
ATOM 875 O O . LYS A 1 107 ? -8.414 17.398 -2.234 1.00 86.44 107 LYS A O 1
ATOM 880 N N . TYR A 1 108 ? -8.939 16.036 -0.523 1.00 85.62 108 TYR A N 1
ATOM 881 C CA . TYR A 1 108 ? -9.253 17.104 0.422 1.00 85.62 108 TYR A CA 1
ATOM 882 C C . TYR A 1 108 ? -8.003 17.874 0.871 1.00 85.62 108 TYR A C 1
ATOM 884 O O . TYR A 1 108 ? -8.044 19.091 0.953 1.00 85.62 108 TYR A O 1
ATOM 892 N N . LEU A 1 109 ? -6.880 17.190 1.116 1.00 80.12 109 LEU A N 1
ATOM 893 C CA . LEU A 1 109 ? -5.611 17.837 1.487 1.00 80.12 109 LEU A CA 1
ATOM 894 C C . LEU A 1 109 ? -4.942 18.616 0.341 1.00 80.12 109 LEU A C 1
ATOM 896 O O . LEU A 1 109 ? -4.034 19.403 0.588 1.00 80.12 109 LEU A O 1
ATOM 900 N N . GLN A 1 110 ? -5.331 18.343 -0.905 1.00 70.44 110 GLN A N 1
ATOM 901 C CA . GLN A 1 110 ? -4.828 19.022 -2.104 1.00 70.44 110 GLN A CA 1
ATOM 902 C C . GLN A 1 110 ? -5.746 20.161 -2.584 1.00 70.44 110 GLN A C 1
ATOM 904 O O . GLN A 1 110 ? -5.415 20.798 -3.585 1.00 70.44 110 GLN A O 1
ATOM 909 N N . ALA A 1 111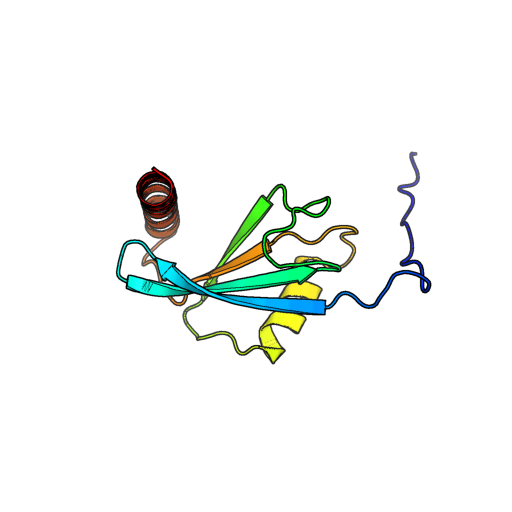 ? -6.884 20.378 -1.915 1.00 50.12 111 ALA A N 1
ATOM 910 C CA . ALA A 1 111 ? -7.798 21.499 -2.141 1.00 50.12 111 ALA A CA 1
ATOM 911 C C . ALA A 1 111 ? -7.366 22.725 -1.324 1.00 50.12 111 ALA A C 1
ATOM 913 O O . ALA A 1 111 ? -7.546 23.848 -1.846 1.00 50.12 111 ALA A O 1
#

Sequence (111 aa):
MARTAQTAWDPSEPPRRRIQREYADHKGNAIILGKVSYGQFYQPEDGEAYRHQVYSTTPIQPEELDSLYRSLYFGLSQPPILEIYSYNPPDGLACVEHRCREVVHRKYLQA

Organism: NCBI:txid1882269

Radius of gyration: 15.96 Å; Cα contacts (8 Å, |Δi|>4): 122; chains: 1; bounding box: 39×36×45 Å

pLDDT: mean 72.67, std 14.73, range [30.94, 91.06]

Mean predicted aligned error: 10.17 Å

Foldseek 3Di:
DDDDDLPPDDPPQDQFDKDWDWDAFPVGFIKIKIDRHPDDPPDDDPPQPDEDEAEDCDPQDPVNVVVVQCVVQPSPPHGYIYIYTNDDQPDPVSVVVSVVRRVVVVVVVVD